Protein AF-A0A4D4MQN9-F1 (afdb_monomer)

Secondary structure (DSSP, 8-state):
-----TTSPPSS---TTT-HHHHHHHHHHHHHHHTT-HHHHHHHHHHHHHIIIII-TT-TT-----

Sequence (66 aa):
MILFDLRTPRPGRVDPETCPVCALLRMGVTEAVKTGDPKAAAATVRAMHVHMVWGHPNDPRNVRRA

Solvent-accessible surface area (backbone atoms only — not comparable to full-atom values): 3820 Å² total; per-residue (Å²): 133,88,81,74,66,50,57,58,66,46,83,60,72,66,56,59,92,76,32,68,67,49,49,52,39,53,50,48,30,52,48,19,57,75,72,70,34,66,66,54,25,54,50,32,53,52,50,48,51,47,23,41,56,39,19,26,66,58,27,90,82,45,74,73,80,125

Nearest PDB structures (foldseek):
  3ts9-assembly1_A  TM=7.710E-01  e=3.959E+00  Mus musculus
  4i1s-assembly1_A  TM=7.752E-01  e=4.507E+00  Sus scrofa
  4g07-assembly1_A-2  TM=7.057E-01  e=5.841E+00  Brucella suis 1330
  8xje-assembly3_C  TM=7.557E-01  e=7.570E+00  Campylobacter jejuni

pLDDT: mean 87.52, std 13.65, range [39.09, 98.25]

Radius of gyration: 12.18 Å; Cα contacts (8 Å, |Δi|>4): 67; chains: 1; bounding box: 31×30×30 Å

Organism: Streptomyces avermitilis (NCBI:txid33903)

Foldseek 3Di:
DDPDDLQAADPDADDLVPDPLSVVLVVQLVVCVVVVNVVSNVVSVVSVLSSCQRHGVPHPPNPPPD

Mean predicted aligned error: 4.58 Å

Structure (mmCIF, N/CA/C/O backbone):
data_AF-A0A4D4MQN9-F1
#
_entry.id   AF-A0A4D4MQN9-F1
#
loop_
_atom_site.group_PDB
_atom_site.id
_atom_site.type_symbol
_atom_site.label_atom_id
_atom_site.label_alt_id
_atom_site.label_comp_id
_atom_site.label_asym_id
_atom_site.label_entity_id
_atom_site.label_seq_id
_atom_site.pdbx_PDB_ins_code
_atom_site.Cartn_x
_atom_site.Cartn_y
_atom_site.Cartn_z
_atom_site.occupancy
_atom_site.B_iso_or_equiv
_atom_site.auth_seq_id
_atom_site.auth_comp_id
_atom_site.auth_asym_id
_atom_site.auth_atom_id
_atom_site.pdbx_PDB_model_num
ATOM 1 N N . MET A 1 1 ? 1.434 -20.232 1.136 1.00 41.69 1 MET A N 1
ATOM 2 C CA . MET A 1 1 ? 1.624 -18.790 1.402 1.00 41.69 1 MET A CA 1
ATOM 3 C C . MET A 1 1 ? 2.936 -18.379 0.753 1.00 41.69 1 MET A C 1
ATOM 5 O O . MET A 1 1 ? 3.976 -18.836 1.204 1.00 41.69 1 MET A O 1
ATOM 9 N N . ILE A 1 2 ? 2.903 -17.642 -0.360 1.00 50.91 2 ILE A N 1
ATOM 10 C CA . ILE A 1 2 ? 4.135 -17.154 -0.997 1.00 50.91 2 ILE A CA 1
ATOM 11 C C . ILE A 1 2 ? 4.618 -15.970 -0.155 1.00 50.91 2 ILE A C 1
ATOM 13 O O . ILE A 1 2 ? 3.981 -14.919 -0.146 1.00 50.91 2 ILE A O 1
ATOM 17 N N . LEU A 1 3 ? 5.697 -16.162 0.605 1.00 59.03 3 LEU A N 1
ATOM 18 C CA . LEU A 1 3 ? 6.400 -15.067 1.269 1.00 59.03 3 LEU A CA 1
ATOM 19 C C . LEU A 1 3 ? 7.142 -14.275 0.191 1.00 59.03 3 LEU A C 1
ATOM 21 O O . LEU A 1 3 ? 8.190 -14.696 -0.290 1.00 59.03 3 LEU A O 1
ATOM 25 N N . PHE A 1 4 ? 6.575 -13.145 -0.222 1.00 76.06 4 PHE A N 1
ATOM 26 C CA . PHE A 1 4 ? 7.298 -12.198 -1.059 1.00 76.06 4 PHE A CA 1
ATOM 27 C C . PHE A 1 4 ? 8.319 -11.456 -0.202 1.00 76.06 4 PHE A C 1
ATOM 29 O O . PHE A 1 4 ? 7.956 -10.797 0.772 1.00 76.06 4 PHE A O 1
ATOM 36 N N . ASP A 1 5 ? 9.592 -11.534 -0.580 1.00 86.44 5 ASP A N 1
ATOM 37 C CA . ASP A 1 5 ? 10.604 -10.665 0.002 1.00 86.44 5 ASP A CA 1
ATOM 38 C C . ASP A 1 5 ? 10.384 -9.227 -0.489 1.00 86.44 5 ASP A C 1
ATOM 40 O O . ASP A 1 5 ? 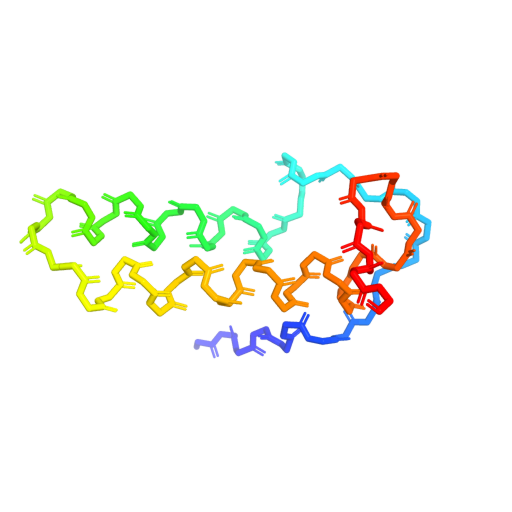10.494 -8.921 -1.679 1.00 86.44 5 ASP A O 1
ATOM 44 N N . LEU A 1 6 ? 10.076 -8.337 0.457 1.00 90.62 6 LEU A N 1
ATOM 45 C CA . LEU A 1 6 ? 9.845 -6.914 0.213 1.00 90.62 6 LEU A CA 1
ATOM 46 C C . LEU A 1 6 ? 11.072 -6.216 -0.382 1.00 90.62 6 LEU A C 1
ATOM 48 O O . LEU A 1 6 ? 10.922 -5.176 -1.020 1.00 90.62 6 LEU A O 1
ATOM 52 N N . ARG A 1 7 ? 12.275 -6.750 -0.156 1.00 91.50 7 ARG A N 1
ATOM 53 C CA . ARG A 1 7 ? 13.539 -6.112 -0.532 1.00 91.50 7 ARG A CA 1
ATOM 54 C C . ARG A 1 7 ? 14.086 -6.584 -1.867 1.00 91.50 7 ARG A C 1
ATOM 56 O O . ARG A 1 7 ? 14.984 -5.930 -2.385 1.00 91.50 7 ARG A O 1
ATOM 63 N N . THR A 1 8 ? 13.563 -7.680 -2.419 1.00 91.50 8 THR A N 1
ATOM 64 C CA . THR A 1 8 ? 14.006 -8.201 -3.715 1.00 91.50 8 THR A CA 1
ATOM 65 C C . THR A 1 8 ? 13.749 -7.152 -4.807 1.00 91.50 8 THR A C 1
ATOM 67 O O . THR A 1 8 ? 12.581 -6.859 -5.096 1.00 91.50 8 THR A O 1
ATOM 70 N N . PRO A 1 9 ? 14.799 -6.592 -5.439 1.00 91.44 9 PRO A N 1
ATOM 71 C CA . PRO A 1 9 ? 14.640 -5.533 -6.427 1.00 91.44 9 PRO A CA 1
ATOM 72 C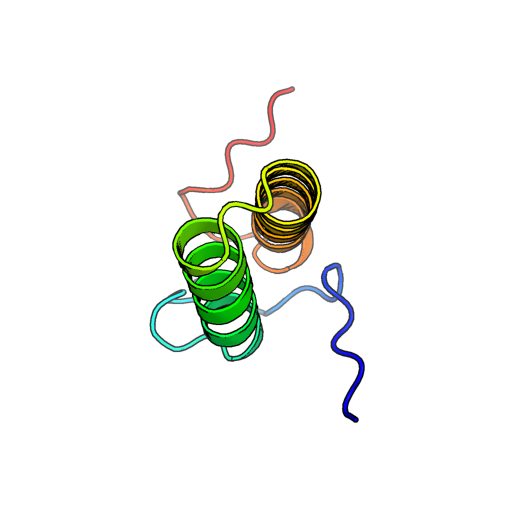 C . PRO A 1 9 ? 13.895 -6.018 -7.671 1.00 91.44 9 PRO A C 1
ATOM 74 O O . PRO A 1 9 ? 14.165 -7.095 -8.204 1.00 91.44 9 PRO A O 1
ATOM 77 N N . ARG A 1 10 ? 12.969 -5.200 -8.169 1.00 89.12 10 ARG A N 1
ATOM 78 C CA . ARG A 1 10 ? 12.312 -5.392 -9.464 1.00 89.12 10 ARG A CA 1
ATOM 79 C C . ARG A 1 10 ? 13.037 -4.556 -10.529 1.00 89.12 10 ARG A C 1
ATOM 81 O O . ARG A 1 10 ? 13.331 -3.385 -10.271 1.00 89.12 10 ARG A O 1
ATOM 88 N N . PRO A 1 11 ? 13.336 -5.124 -11.708 1.00 85.00 11 PRO A N 1
ATOM 89 C CA . PRO A 1 11 ? 14.016 -4.393 -12.769 1.00 85.00 11 PRO A CA 1
ATOM 90 C C . PRO A 1 11 ? 13.101 -3.337 -13.399 1.00 85.00 11 PRO A C 1
ATOM 92 O O . PRO A 1 11 ? 11.893 -3.531 -13.523 1.00 85.00 11 PRO A O 1
ATOM 95 N N . GLY A 1 12 ? 13.707 -2.233 -13.843 1.00 85.25 12 GLY A N 1
ATOM 96 C CA . GLY A 1 12 ? 13.013 -1.165 -14.559 1.00 85.25 12 GLY A CA 1
ATOM 97 C C . GLY A 1 12 ? 12.059 -0.337 -13.696 1.00 85.25 12 GLY A C 1
ATOM 98 O O . GLY A 1 12 ? 12.052 -0.417 -12.466 1.00 85.25 12 GLY A O 1
ATOM 99 N N . ARG A 1 13 ? 11.275 0.509 -14.369 1.00 83.81 13 ARG A N 1
ATOM 100 C CA . ARG A 1 13 ? 10.245 1.334 -13.738 1.00 83.81 13 ARG A CA 1
ATOM 101 C C . ARG A 1 13 ? 9.029 0.457 -13.466 1.00 83.81 13 ARG A C 1
ATOM 103 O O . ARG A 1 13 ? 8.352 0.041 -14.400 1.00 83.81 13 ARG A O 1
ATOM 110 N N . VAL A 1 14 ? 8.766 0.178 -12.195 1.00 85.44 14 VAL A N 1
ATOM 111 C CA . VAL A 1 14 ? 7.593 -0.606 -11.808 1.00 85.44 14 VAL A CA 1
ATOM 112 C C . VAL A 1 14 ? 6.383 0.301 -11.673 1.00 85.44 14 VAL A C 1
ATOM 114 O O . VAL A 1 14 ? 6.441 1.346 -11.025 1.00 85.44 14 VAL A O 1
ATOM 117 N N . ASP A 1 15 ? 5.274 -0.124 -12.267 1.00 84.38 15 ASP A N 1
ATOM 118 C CA . ASP A 1 15 ? 3.968 0.424 -11.945 1.00 84.38 15 ASP A CA 1
ATOM 119 C C . ASP A 1 15 ? 3.401 -0.301 -10.707 1.00 84.38 15 ASP A C 1
ATOM 121 O O . ASP A 1 15 ? 3.119 -1.502 -10.779 1.00 84.38 15 ASP A O 1
ATOM 125 N N . PRO A 1 16 ? 3.231 0.373 -9.557 1.00 76.88 16 PRO A N 1
ATOM 126 C CA . PRO A 1 16 ? 2.683 -0.224 -8.350 1.00 76.88 16 PRO A CA 1
ATOM 127 C C . PRO A 1 16 ? 1.224 -0.652 -8.485 1.00 76.88 16 PRO A C 1
ATOM 129 O O . PRO A 1 16 ? 0.791 -1.436 -7.645 1.00 76.88 16 PRO A O 1
ATOM 132 N N . GLU A 1 17 ? 0.491 -0.222 -9.519 1.00 83.12 17 GLU A N 1
ATOM 133 C CA . GLU A 1 17 ? -0.826 -0.796 -9.832 1.00 83.12 17 GLU A CA 1
ATOM 134 C C . GLU A 1 17 ? -0.722 -2.235 -10.361 1.00 83.12 17 GLU A C 1
ATOM 136 O O . GLU A 1 17 ? -1.643 -3.029 -10.198 1.00 83.12 17 GLU A O 1
ATOM 141 N N . THR A 1 18 ? 0.424 -2.604 -10.939 1.00 88.50 18 THR A N 1
ATOM 142 C CA . THR A 1 18 ? 0.677 -3.948 -11.492 1.00 88.50 18 THR A CA 1
ATOM 143 C C . THR A 1 18 ? 1.597 -4.801 -10.615 1.00 88.50 18 THR A C 1
ATOM 145 O O . THR A 1 18 ? 1.737 -6.004 -10.837 1.00 88.50 18 THR A O 1
ATOM 148 N N . CYS A 1 19 ? 2.227 -4.211 -9.594 1.00 90.94 19 CYS A N 1
ATOM 149 C CA . CYS A 1 19 ? 3.095 -4.942 -8.678 1.00 90.94 19 CYS A CA 1
ATOM 150 C C . CYS A 1 19 ? 2.262 -5.795 -7.699 1.00 90.94 19 CYS A C 1
ATOM 152 O O . CYS A 1 19 ? 1.527 -5.237 -6.877 1.00 90.94 19 CYS A O 1
ATOM 154 N N . PRO A 1 20 ? 2.428 -7.134 -7.676 1.00 91.81 20 PRO A N 1
ATOM 155 C CA . PRO A 1 20 ? 1.637 -8.006 -6.804 1.00 91.81 20 PRO A CA 1
ATOM 156 C C . PRO A 1 20 ? 1.896 -7.747 -5.312 1.00 91.81 20 PRO A C 1
ATOM 158 O O . PRO A 1 20 ? 0.991 -7.876 -4.492 1.00 91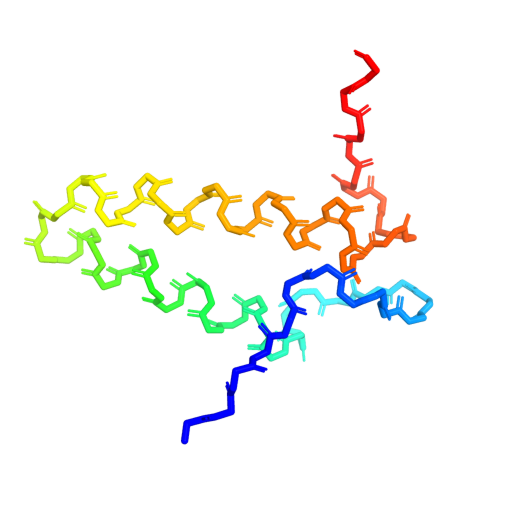.81 20 PRO A O 1
ATOM 161 N N . VAL A 1 21 ? 3.114 -7.334 -4.948 1.00 94.06 21 VAL A N 1
ATOM 162 C CA . VAL A 1 21 ? 3.467 -7.018 -3.555 1.00 94.06 21 VAL A CA 1
ATOM 163 C C . VAL A 1 21 ? 2.825 -5.697 -3.119 1.00 94.06 21 VAL A C 1
ATOM 165 O O . VAL A 1 21 ? 2.281 -5.626 -2.019 1.00 94.06 21 VAL A O 1
ATOM 168 N N . CYS A 1 22 ? 2.796 -4.676 -3.984 1.00 93.62 22 CYS A N 1
ATOM 169 C CA . CYS A 1 22 ? 2.069 -3.429 -3.716 1.00 93.62 22 CYS A CA 1
ATOM 170 C C . CYS A 1 22 ? 0.571 -3.678 -3.524 1.00 93.62 22 CYS A C 1
ATOM 172 O O . CYS A 1 22 ? -0.012 -3.150 -2.577 1.00 93.62 22 CYS A O 1
ATOM 174 N N . ALA A 1 23 ? -0.037 -4.508 -4.376 1.00 93.50 23 ALA A N 1
ATOM 175 C CA . ALA A 1 23 ? -1.443 -4.883 -4.251 1.00 93.50 23 ALA A CA 1
ATOM 176 C C . ALA A 1 23 ? -1.730 -5.569 -2.903 1.00 93.50 23 ALA A C 1
ATOM 178 O O . ALA A 1 23 ? -2.644 -5.161 -2.185 1.00 93.50 23 ALA A O 1
ATOM 179 N N . LEU A 1 24 ? -0.905 -6.546 -2.508 1.00 93.62 24 LEU A N 1
ATOM 180 C CA . LEU A 1 24 ? -1.027 -7.231 -1.215 1.00 93.62 24 LEU A CA 1
ATOM 181 C C . LEU A 1 24 ? -0.912 -6.270 -0.026 1.00 93.62 24 LEU A C 1
ATOM 183 O O . LEU A 1 24 ? -1.730 -6.322 0.891 1.00 93.62 24 LEU A O 1
ATOM 187 N N . LEU A 1 25 ? 0.066 -5.364 -0.044 1.00 95.06 25 LEU A N 1
ATOM 188 C CA . LEU A 1 25 ? 0.257 -4.397 1.038 1.00 95.06 25 LEU A CA 1
ATOM 189 C C . LEU A 1 25 ? -0.889 -3.374 1.116 1.00 95.06 25 LEU A C 1
ATOM 191 O O . LEU A 1 25 ? -1.320 -3.017 2.211 1.00 95.06 25 LEU A O 1
ATOM 195 N N . ARG A 1 26 ? -1.437 -2.943 -0.027 1.00 95.12 26 ARG A N 1
ATOM 196 C CA . ARG A 1 26 ? -2.622 -2.070 -0.073 1.00 95.12 26 ARG A CA 1
ATOM 197 C C . ARG A 1 26 ? -3.864 -2.753 0.493 1.00 95.12 26 ARG A C 1
ATOM 199 O O . ARG A 1 26 ? -4.615 -2.121 1.235 1.00 95.12 26 ARG A O 1
ATOM 206 N N . MET A 1 27 ? -4.063 -4.037 0.195 1.00 95.31 27 MET A N 1
ATOM 207 C CA . MET A 1 27 ? -5.127 -4.822 0.828 1.00 95.31 27 MET A CA 1
ATOM 208 C C . MET A 1 27 ? -4.914 -4.919 2.341 1.00 95.31 27 MET A C 1
ATOM 210 O O . MET A 1 27 ? -5.853 -4.683 3.093 1.00 95.31 27 MET A O 1
ATOM 214 N N . GLY A 1 28 ? -3.680 -5.168 2.793 1.00 95.19 28 GLY A N 1
ATOM 215 C CA . GLY A 1 28 ? -3.349 -5.253 4.218 1.00 95.19 28 GLY A CA 1
ATOM 216 C C . GLY A 1 28 ? -3.645 -3.969 4.998 1.00 95.19 28 GLY A C 1
ATOM 217 O O . GLY A 1 28 ? -4.263 -4.026 6.058 1.00 95.19 28 GLY A O 1
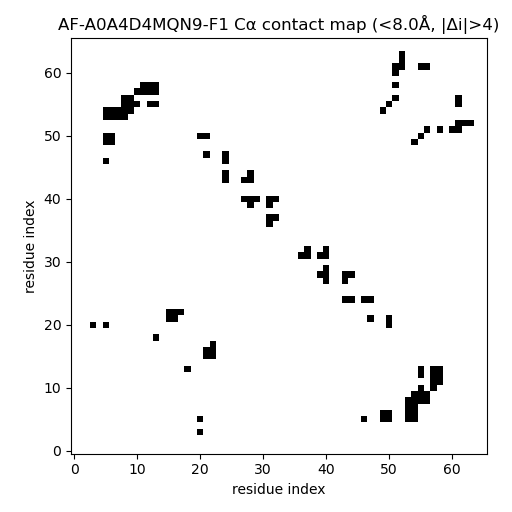ATOM 218 N N . VAL A 1 29 ? -3.266 -2.798 4.470 1.00 96.50 29 VAL A N 1
ATOM 219 C CA . VAL A 1 29 ? -3.561 -1.523 5.150 1.00 96.50 29 VAL A CA 1
ATOM 220 C C . VAL A 1 29 ? -5.054 -1.202 5.101 1.00 96.50 29 VAL A C 1
ATOM 222 O O . VAL A 1 29 ? -5.595 -0.707 6.084 1.00 96.50 29 VAL A O 1
ATOM 225 N N . THR A 1 30 ? -5.735 -1.535 4.000 1.00 97.38 30 THR A N 1
ATOM 226 C CA . THR A 1 30 ? -7.191 -1.372 3.884 1.00 97.38 30 THR A CA 1
ATOM 227 C C . THR A 1 30 ? -7.918 -2.207 4.932 1.00 97.38 30 THR A C 1
ATOM 229 O O . THR A 1 30 ? -8.826 -1.703 5.587 1.00 97.38 30 THR A O 1
ATOM 232 N N . GLU A 1 31 ? -7.507 -3.461 5.119 1.00 97.69 31 GLU A N 1
ATOM 233 C CA . GLU A 1 31 ? -8.099 -4.345 6.121 1.00 97.69 31 GLU A CA 1
ATOM 234 C C . GLU A 1 31 ? -7.836 -3.840 7.539 1.00 97.69 31 GLU A C 1
ATOM 236 O O . GLU A 1 31 ? -8.774 -3.677 8.310 1.00 97.69 31 GLU A O 1
ATOM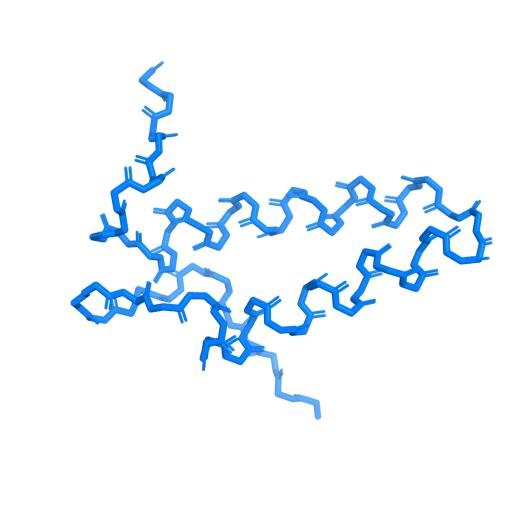 241 N N . ALA A 1 32 ? -6.591 -3.470 7.851 1.00 97.69 32 ALA A N 1
ATOM 242 C CA . ALA A 1 32 ? -6.243 -2.924 9.160 1.00 97.69 32 ALA A CA 1
ATOM 243 C C . ALA A 1 32 ? -7.039 -1.652 9.507 1.00 97.69 32 ALA A C 1
ATOM 245 O O . ALA A 1 32 ? -7.435 -1.457 10.655 1.00 97.69 32 ALA A O 1
ATOM 246 N N . VAL A 1 33 ? -7.301 -0.788 8.518 1.00 97.88 33 VAL A N 1
ATOM 247 C CA . VAL A 1 33 ? -8.160 0.392 8.697 1.00 97.88 33 VAL A CA 1
ATOM 248 C C . VAL A 1 33 ? -9.611 -0.019 8.947 1.00 97.88 33 VAL A C 1
ATOM 250 O O . VAL A 1 33 ? -10.231 0.506 9.869 1.00 97.88 33 VAL A O 1
ATOM 253 N N . LYS A 1 34 ? -10.150 -0.970 8.172 1.00 98.19 34 LYS A N 1
ATOM 254 C CA . LYS A 1 34 ? -11.527 -1.466 8.343 1.00 98.19 34 LYS A CA 1
ATOM 255 C C . LYS A 1 34 ? -11.761 -2.089 9.716 1.00 98.19 34 LYS A C 1
ATOM 257 O O . LYS A 1 34 ? -12.820 -1.880 10.297 1.00 98.19 34 LYS A O 1
ATOM 262 N N . THR A 1 35 ? -10.788 -2.830 10.237 1.00 97.88 35 THR A N 1
ATOM 263 C CA . THR A 1 35 ? -10.885 -3.494 11.544 1.00 97.88 35 THR A CA 1
ATOM 264 C C . THR A 1 35 ? -10.495 -2.590 12.712 1.00 97.88 35 THR A C 1
ATOM 266 O O . THR A 1 35 ? -10.538 -3.033 13.857 1.00 97.88 35 THR A O 1
ATOM 269 N N . GLY A 1 36 ? -10.090 -1.341 12.453 1.00 97.75 36 GLY A N 1
ATOM 270 C CA . GLY A 1 36 ? -9.657 -0.414 13.497 1.00 97.75 36 GLY A CA 1
ATOM 271 C C . GLY A 1 36 ? -8.376 -0.850 14.213 1.00 97.75 36 GLY A C 1
ATOM 272 O O . GLY A 1 36 ? -8.226 -0.568 15.399 1.00 97.75 36 GLY A O 1
ATOM 273 N N . ASP A 1 37 ? -7.456 -1.531 13.519 1.00 98.25 37 ASP A N 1
ATOM 274 C CA . ASP A 1 37 ? -6.157 -1.946 14.063 1.00 98.25 37 ASP A CA 1
ATOM 275 C C . ASP A 1 37 ? -5.037 -0.978 13.620 1.00 98.25 37 ASP A C 1
ATOM 277 O O . ASP A 1 37 ? -4.387 -1.174 12.580 1.00 98.25 37 ASP A O 1
ATOM 281 N N . PRO A 1 38 ? -4.744 0.074 14.409 1.00 96.44 38 PRO A N 1
ATOM 282 C CA . PRO A 1 38 ? -3.709 1.044 14.063 1.00 96.44 38 PRO A CA 1
ATOM 283 C C . PRO A 1 38 ? -2.301 0.438 14.079 1.00 96.44 38 PRO A C 1
ATOM 285 O O . PRO A 1 38 ? -1.409 0.928 13.380 1.00 96.44 38 PRO A O 1
ATOM 288 N N . LYS A 1 39 ? -2.069 -0.634 14.851 1.00 97.56 39 LYS A N 1
ATOM 289 C CA . LYS A 1 39 ? -0.759 -1.288 14.927 1.00 97.56 39 LYS A CA 1
ATOM 290 C C . LYS A 1 39 ? -0.480 -2.053 13.636 1.00 97.56 39 LYS A C 1
ATOM 292 O O . LYS A 1 39 ? 0.620 -1.918 13.087 1.00 97.56 39 LYS A O 1
ATOM 297 N N . ALA A 1 40 ? -1.464 -2.794 13.128 1.00 96.25 40 ALA A N 1
ATOM 298 C CA . ALA A 1 40 ? -1.383 -3.467 11.835 1.00 96.25 40 ALA A CA 1
ATOM 299 C C . ALA A 1 40 ? -1.281 -2.466 10.674 1.00 96.25 40 ALA A C 1
ATOM 301 O O . ALA A 1 40 ? -0.460 -2.658 9.770 1.00 96.25 40 ALA A O 1
ATOM 302 N N . ALA A 1 41 ? -2.023 -1.355 10.727 1.00 97.19 41 ALA A N 1
ATOM 303 C CA . ALA A 1 41 ? -1.931 -0.301 9.718 1.00 97.19 41 ALA A CA 1
ATOM 304 C C . ALA A 1 41 ? -0.513 0.292 9.668 1.00 97.19 41 ALA A C 1
ATOM 306 O O . ALA A 1 41 ? 0.117 0.329 8.609 1.00 97.19 41 ALA A O 1
ATOM 307 N N . ALA A 1 42 ? 0.047 0.664 10.825 1.00 97.31 42 ALA A N 1
ATOM 308 C CA . ALA A 1 42 ? 1.399 1.209 10.914 1.00 97.31 42 ALA A CA 1
ATOM 309 C C . ALA A 1 42 ? 2.476 0.205 10.466 1.00 97.31 42 ALA A C 1
ATOM 311 O O . ALA A 1 42 ? 3.449 0.587 9.812 1.00 97.31 42 ALA A O 1
ATOM 312 N N . ALA A 1 43 ? 2.322 -1.080 10.801 1.00 95.94 43 ALA A N 1
ATOM 313 C CA . ALA A 1 43 ? 3.228 -2.130 10.340 1.00 95.94 43 ALA A CA 1
ATOM 314 C C . ALA A 1 43 ? 3.193 -2.284 8.812 1.00 95.94 43 ALA A C 1
ATOM 316 O O . ALA A 1 43 ? 4.249 -2.331 8.178 1.00 95.94 43 ALA A O 1
ATOM 317 N N . THR A 1 44 ? 1.998 -2.278 8.222 1.00 96.19 44 THR A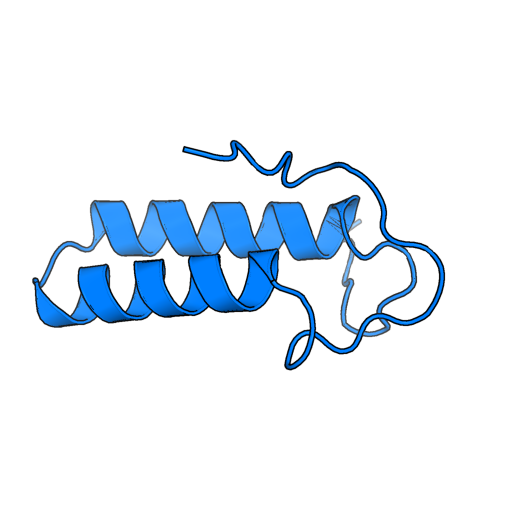 N 1
ATOM 318 C CA . THR A 1 44 ? 1.820 -2.400 6.771 1.00 96.19 44 THR A CA 1
ATOM 319 C C . THR A 1 44 ? 2.380 -1.189 6.026 1.00 96.19 44 THR A C 1
ATOM 321 O O . THR A 1 44 ? 3.097 -1.359 5.044 1.00 96.19 44 THR A O 1
ATOM 324 N N . VAL A 1 45 ? 2.167 0.033 6.530 1.00 95.94 45 VAL A N 1
ATOM 325 C CA . VAL A 1 45 ? 2.752 1.257 5.947 1.00 95.94 45 VAL A CA 1
ATOM 326 C C . VAL A 1 45 ? 4.284 1.215 5.965 1.00 95.94 45 VAL A C 1
ATOM 328 O O . VAL A 1 45 ? 4.925 1.564 4.972 1.00 95.94 45 VAL A O 1
ATOM 331 N N . ARG A 1 46 ? 4.901 0.724 7.050 1.00 95.31 46 ARG A N 1
ATOM 332 C CA . ARG A 1 46 ? 6.360 0.520 7.089 1.00 95.31 46 ARG A CA 1
ATOM 333 C C . ARG A 1 46 ? 6.821 -0.507 6.054 1.00 95.31 46 ARG A C 1
ATOM 335 O O . ARG A 1 46 ? 7.824 -0.276 5.384 1.00 95.31 46 ARG A O 1
ATOM 342 N N . ALA A 1 47 ? 6.087 -1.606 5.885 1.00 95.31 47 ALA A N 1
ATOM 343 C CA . ALA 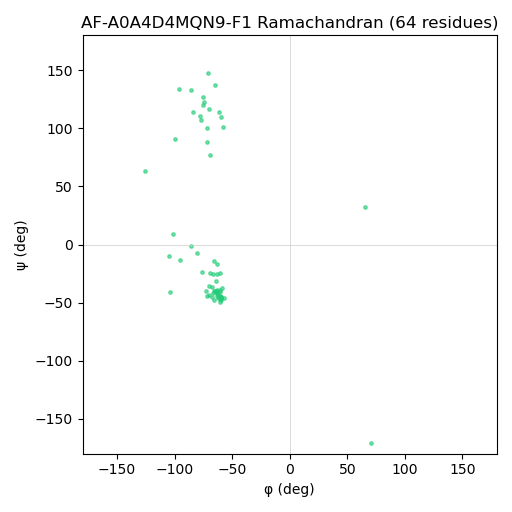A 1 47 ? 6.379 -2.606 4.859 1.00 95.31 47 ALA A CA 1
ATOM 344 C C . ALA A 1 47 ? 6.260 -2.033 3.433 1.00 95.31 47 ALA A C 1
ATOM 346 O O . ALA A 1 47 ? 7.126 -2.300 2.600 1.00 95.31 47 ALA A O 1
ATOM 347 N N . MET A 1 48 ? 5.259 -1.186 3.168 1.00 94.06 48 MET A N 1
ATOM 348 C CA . MET A 1 48 ? 5.123 -0.448 1.902 1.00 94.06 48 MET A CA 1
ATOM 349 C C . MET A 1 48 ? 6.328 0.446 1.637 1.00 94.06 48 MET A C 1
ATOM 351 O O . MET A 1 48 ? 6.869 0.422 0.535 1.00 94.06 48 MET A O 1
ATOM 355 N N . HIS A 1 49 ? 6.787 1.189 2.646 1.00 93.19 49 HIS A N 1
ATOM 356 C CA . HIS A 1 49 ? 7.972 2.028 2.505 1.00 93.19 49 HIS 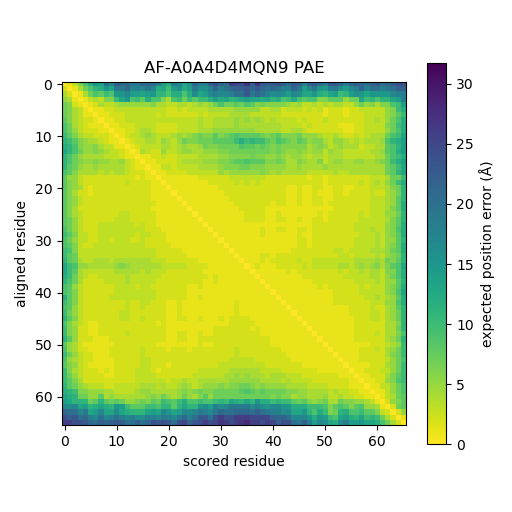A CA 1
ATOM 357 C C . HIS A 1 49 ? 9.230 1.199 2.204 1.00 93.19 49 HIS A C 1
ATOM 359 O O . HIS A 1 49 ? 9.962 1.518 1.270 1.00 93.19 49 HIS A O 1
ATOM 365 N N . VAL A 1 50 ? 9.451 0.095 2.929 1.00 93.94 50 VAL A N 1
ATOM 366 C CA . VAL A 1 50 ? 10.564 -0.833 2.656 1.00 93.94 50 VAL A CA 1
ATOM 367 C C . VAL A 1 50 ? 10.491 -1.359 1.221 1.00 93.94 50 VAL A C 1
ATOM 369 O O . VAL A 1 50 ? 11.498 -1.348 0.517 1.00 93.94 50 VAL A O 1
ATOM 372 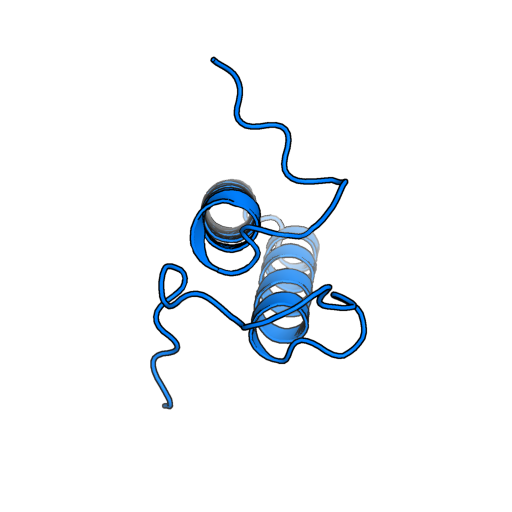N N . HIS A 1 51 ? 9.312 -1.780 0.763 1.00 94.88 51 HIS A N 1
ATOM 373 C CA . HIS A 1 51 ? 9.158 -2.300 -0.591 1.00 94.88 51 HIS A CA 1
ATOM 374 C C . HIS A 1 51 ? 9.391 -1.237 -1.669 1.00 94.88 51 HIS A C 1
ATOM 376 O O . HIS A 1 51 ? 10.071 -1.503 -2.654 1.00 94.88 51 HIS A O 1
ATOM 382 N N . MET A 1 52 ? 8.907 -0.014 -1.460 1.00 91.94 52 MET A N 1
ATOM 383 C CA . MET A 1 52 ? 9.173 1.106 -2.360 1.00 91.94 52 MET A CA 1
ATOM 384 C C . MET A 1 52 ? 10.676 1.400 -2.464 1.00 91.94 52 MET A C 1
ATOM 386 O O . MET A 1 52 ? 11.196 1.536 -3.568 1.00 91.94 52 MET A O 1
ATOM 390 N N . VAL A 1 53 ? 11.388 1.466 -1.334 1.00 91.44 53 VAL A N 1
ATOM 391 C CA . VAL A 1 53 ? 12.811 1.843 -1.319 1.00 91.44 53 VAL A CA 1
ATOM 392 C C . VAL A 1 53 ? 13.704 0.767 -1.938 1.00 91.44 53 VAL A C 1
ATOM 394 O O . VAL A 1 53 ? 14.616 1.092 -2.704 1.00 91.44 53 VAL A O 1
ATOM 397 N N . TRP A 1 54 ? 13.448 -0.500 -1.608 1.00 91.94 54 TRP A N 1
ATOM 398 C CA . TRP A 1 54 ? 14.331 -1.620 -1.949 1.00 91.94 54 TRP A CA 1
ATOM 399 C C . TRP A 1 54 ? 13.809 -2.471 -3.111 1.00 91.94 54 TRP A C 1
ATOM 401 O O . TRP A 1 54 ? 14.576 -2.845 -3.994 1.00 91.94 54 TRP A O 1
ATOM 411 N N . GLY A 1 55 ? 12.503 -2.740 -3.145 1.00 92.62 55 GLY A N 1
ATOM 412 C CA . GLY A 1 55 ? 11.849 -3.503 -4.209 1.00 92.62 55 GLY A CA 1
ATOM 413 C C . GLY A 1 55 ? 11.652 -2.710 -5.503 1.00 92.62 55 GLY A C 1
ATOM 414 O O . GLY A 1 55 ? 11.588 -3.309 -6.577 1.00 92.62 55 GLY A O 1
ATOM 415 N N . HIS A 1 56 ? 11.615 -1.375 -5.437 1.00 92.69 56 HIS A N 1
ATOM 416 C CA . HIS A 1 56 ? 11.453 -0.494 -6.598 1.00 92.69 56 HIS A CA 1
ATOM 417 C C . HIS A 1 56 ? 12.573 0.558 -6.704 1.00 92.69 56 HIS A C 1
ATOM 419 O O . HIS A 1 56 ? 12.318 1.763 -6.643 1.00 92.69 56 HIS A O 1
ATOM 425 N N . PRO A 1 57 ? 13.839 0.142 -6.900 1.00 89.69 57 PRO A N 1
ATOM 426 C CA . PRO A 1 57 ? 14.974 1.065 -6.866 1.00 89.69 57 PRO A CA 1
ATOM 427 C C . PRO A 1 57 ? 14.935 2.139 -7.965 1.00 89.69 57 PRO A C 1
ATOM 429 O O . PRO A 1 57 ? 15.488 3.212 -7.757 1.00 89.69 57 PRO A O 1
ATOM 432 N N . ASN A 1 58 ? 14.267 1.872 -9.093 1.00 88.19 58 ASN A N 1
ATOM 433 C CA . ASN A 1 58 ? 14.146 2.801 -10.225 1.00 88.19 58 ASN A CA 1
ATOM 434 C C . ASN A 1 58 ? 12.793 3.535 -10.273 1.00 88.19 58 ASN A C 1
ATOM 436 O O . ASN A 1 58 ? 12.462 4.155 -11.285 1.00 88.19 58 ASN A O 1
ATOM 440 N N . ASP A 1 59 ? 11.963 3.420 -9.234 1.00 85.62 59 ASP A N 1
ATOM 441 C CA . ASP A 1 59 ? 10.711 4.171 -9.163 1.00 85.62 59 ASP A CA 1
ATOM 442 C C . ASP A 1 59 ? 11.009 5.638 -8.818 1.00 85.62 59 ASP A C 1
ATOM 444 O O . ASP A 1 59 ? 11.675 5.895 -7.815 1.00 85.62 59 ASP A O 1
ATOM 448 N N . PRO A 1 60 ? 10.517 6.621 -9.595 1.00 82.25 60 PRO A N 1
ATOM 449 C CA . PRO A 1 60 ? 10.773 8.037 -9.321 1.00 82.25 60 PRO A CA 1
ATOM 450 C C . PRO A 1 60 ? 10.184 8.522 -7.986 1.00 82.25 60 PRO A C 1
ATOM 452 O O . PRO A 1 60 ? 10.585 9.569 -7.487 1.00 82.25 60 PRO A O 1
ATOM 455 N N . ARG A 1 61 ? 9.243 7.778 -7.388 1.00 80.44 61 ARG A N 1
ATOM 456 C CA . ARG A 1 61 ? 8.698 8.045 -6.046 1.00 80.44 61 ARG A CA 1
ATOM 457 C C . ARG A 1 61 ? 9.597 7.532 -4.929 1.00 80.44 61 ARG A C 1
ATOM 459 O O . ARG A 1 61 ? 9.303 7.798 -3.766 1.00 80.44 61 ARG A O 1
ATOM 466 N N . ASN A 1 62 ? 10.664 6.796 -5.249 1.00 78.81 62 ASN A N 1
ATOM 467 C CA . ASN A 1 62 ? 11.654 6.361 -4.277 1.00 78.81 62 ASN A CA 1
ATOM 468 C C . ASN A 1 62 ? 12.463 7.566 -3.776 1.00 78.81 62 ASN A C 1
ATOM 470 O O . ASN A 1 62 ? 13.606 7.795 -4.164 1.00 78.81 62 ASN A O 1
ATOM 474 N N . VAL A 1 63 ? 11.863 8.346 -2.882 1.00 64.12 63 VAL A N 1
ATOM 475 C CA . VAL A 1 63 ? 12.595 9.269 -2.025 1.00 64.12 63 VAL A CA 1
ATOM 476 C C . VAL A 1 63 ? 13.332 8.429 -0.993 1.00 64.12 63 VAL A C 1
ATOM 478 O O . VAL A 1 63 ? 12.836 8.171 0.106 1.00 64.12 63 VAL A O 1
ATOM 481 N N . ARG A 1 64 ? 14.546 8.000 -1.351 1.00 61.31 64 ARG A N 1
ATOM 482 C CA . ARG A 1 64 ? 15.564 7.704 -0.348 1.00 61.31 64 ARG A CA 1
ATOM 483 C C . ARG A 1 64 ? 15.736 9.000 0.435 1.00 61.31 64 ARG A C 1
ATOM 485 O O . ARG A 1 64 ? 16.341 9.939 -0.074 1.00 61.31 64 ARG A O 1
ATOM 492 N N . ARG A 1 65 ? 15.140 9.108 1.625 1.00 48.44 65 ARG A N 1
ATOM 493 C CA . ARG A 1 65 ? 15.607 10.129 2.564 1.00 48.44 65 ARG A CA 1
ATOM 494 C C . ARG A 1 65 ? 17.076 9.790 2.817 1.00 48.44 65 ARG A C 1
ATOM 496 O O . ARG A 1 65 ? 17.355 8.712 3.339 1.00 48.44 65 ARG A O 1
ATOM 503 N N . ALA A 1 66 ? 17.957 10.641 2.293 1.00 39.09 66 ALA A N 1
ATOM 504 C CA . ALA A 1 66 ? 19.362 10.682 2.668 1.00 39.09 66 ALA A CA 1
ATOM 505 C C . ALA A 1 66 ? 19.481 10.955 4.172 1.00 39.09 66 ALA A C 1
ATOM 507 O O . ALA A 1 66 ? 18.584 11.654 4.707 1.00 39.09 66 ALA A O 1
#